Protein AF-A0A8I2FWK8-F1 (afdb_monomer)

Nearest PDB structures (foldseek):
  9co0-assembly1_B  TM=8.528E-01  e=1.346E-02  Escherichia coli
  8r8b-assembly10_JJJ  TM=8.259E-01  e=5.048E-02  Saccharomyces cerevisiae
  7s23-assembly2_B  TM=6.814E-01  e=5.955E-02  Schizosaccharomyces pombe
  7s23-assembly1_A  TM=6.594E-01  e=4.521E-02  Schizosaccharomyces pombe
  7n61-assembly1_0S  TM=8.180E-01  e=6.357E-01  Chlamydomonas reinhardtii

Sequence (77 aa):
MIRGESIISGPVVLRDRAAVVGMRDGKIRFYKLNSLSVQDESPVFGSNEKVQTLAAFKDMIAASNHKGKVKLLKIIN

pLDDT: mean 84.97, std 13.19, range [35.0, 97.12]

Radius of gyration: 11.68 Å; Cα contacts (8 Å, |Δi|>4): 185; chains: 1; bounding box: 25×31×29 Å

Secondary structure (DSSP, 8-state):
--TT--B-SPPEEETTTEEEEEBTTSEEEEE-TTT--EEEEEE-S-TT--EEEEEEETTEEEEEETTS-EEEEE---

Structure (mmCIF, N/CA/C/O backbone):
data_AF-A0A8I2FWK8-F1
#
_entry.id   AF-A0A8I2FWK8-F1
#
loop_
_atom_site.group_PDB
_atom_site.id
_atom_site.type_symbol
_atom_site.label_atom_id
_atom_site.label_alt_id
_atom_site.label_comp_id
_atom_site.label_asym_id
_atom_site.label_entity_id
_atom_site.label_seq_id
_atom_site.pdbx_PDB_ins_code
_atom_site.Cartn_x
_atom_site.Cartn_y
_atom_site.Cartn_z
_atom_site.occupancy
_atom_site.B_iso_or_equiv
_atom_site.auth_seq_id
_atom_site.auth_comp_id
_atom_site.auth_asym_id
_atom_site.auth_atom_id
_atom_site.pdbx_PDB_model_num
ATOM 1 N N . MET A 1 1 ? -2.444 22.340 -7.909 1.00 35.00 1 MET A N 1
ATOM 2 C CA . MET A 1 1 ? -2.099 21.261 -8.864 1.00 35.00 1 MET A CA 1
ATOM 3 C C . MET A 1 1 ? -0.869 20.545 -8.314 1.00 35.00 1 MET A C 1
ATOM 5 O O . MET A 1 1 ? 0.222 21.089 -8.417 1.00 35.00 1 MET A O 1
ATOM 9 N N . ILE A 1 2 ? -1.022 19.408 -7.628 1.00 42.62 2 ILE A N 1
ATOM 10 C CA . ILE A 1 2 ? 0.126 18.726 -7.009 1.00 42.62 2 ILE A CA 1
ATOM 11 C C . ILE A 1 2 ? 0.814 17.866 -8.078 1.00 42.62 2 ILE A C 1
ATOM 13 O O . ILE A 1 2 ? 0.440 16.721 -8.329 1.00 42.62 2 ILE A O 1
ATOM 17 N N . ARG A 1 3 ? 1.788 18.453 -8.783 1.0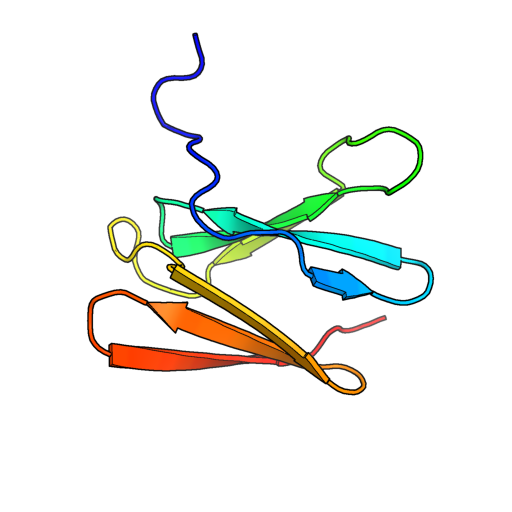0 42.16 3 ARG A N 1
ATOM 18 C CA . ARG A 1 3 ? 2.659 17.730 -9.720 1.00 42.16 3 ARG A CA 1
ATOM 19 C C . ARG A 1 3 ? 3.597 16.828 -8.911 1.00 42.16 3 ARG A C 1
ATOM 21 O O . ARG A 1 3 ? 4.612 17.294 -8.419 1.00 42.16 3 ARG A O 1
ATOM 28 N N . GLY A 1 4 ? 3.242 15.552 -8.769 1.00 49.06 4 GLY A N 1
ATOM 29 C CA . GLY A 1 4 ? 4.101 14.526 -8.158 1.00 49.06 4 GLY A CA 1
ATOM 30 C C . GLY A 1 4 ? 3.351 13.487 -7.324 1.00 49.06 4 GLY A C 1
ATOM 31 O O . GLY A 1 4 ? 3.798 12.351 -7.218 1.00 49.06 4 GLY A O 1
ATOM 32 N N . GLU A 1 5 ? 2.168 13.830 -6.814 1.00 61.88 5 GLU A N 1
ATOM 33 C CA . GLU A 1 5 ? 1.445 13.028 -5.819 1.00 61.88 5 GLU A CA 1
ATOM 34 C C . GLU A 1 5 ? 0.244 12.289 -6.408 1.00 61.88 5 GLU A C 1
ATOM 36 O O . GLU A 1 5 ? -0.889 12.405 -5.946 1.00 61.88 5 GLU A O 1
ATOM 41 N N . SER A 1 6 ? 0.465 11.535 -7.480 1.00 72.44 6 SER A N 1
ATOM 42 C CA . SER A 1 6 ? -0.603 10.685 -7.999 1.00 72.44 6 SER A CA 1
ATOM 43 C C . SER A 1 6 ? -0.734 9.445 -7.117 1.00 72.44 6 SER A C 1
ATOM 45 O O . SER A 1 6 ? 0.181 8.617 -7.075 1.00 72.44 6 SER A O 1
ATOM 47 N N . ILE A 1 7 ? -1.882 9.314 -6.449 1.00 70.31 7 ILE A N 1
ATOM 48 C CA . ILE A 1 7 ? -2.367 8.025 -5.953 1.00 70.31 7 ILE A CA 1
ATOM 49 C C . ILE A 1 7 ? -2.592 7.140 -7.177 1.00 70.31 7 ILE A C 1
ATOM 51 O O . ILE A 1 7 ? -3.241 7.555 -8.138 1.00 70.31 7 ILE A O 1
ATOM 55 N N . ILE A 1 8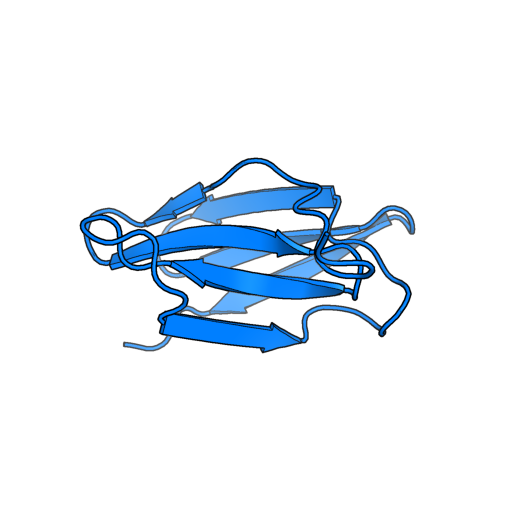 ? -2.009 5.947 -7.171 1.00 76.12 8 ILE A N 1
ATOM 56 C CA . ILE A 1 8 ? -2.031 5.042 -8.332 1.00 76.12 8 ILE A CA 1
ATOM 57 C C . ILE A 1 8 ? -2.589 3.659 -8.009 1.00 76.12 8 ILE A C 1
ATOM 59 O O . ILE A 1 8 ? -2.861 2.890 -8.925 1.00 76.12 8 ILE A O 1
ATOM 63 N N . SER A 1 9 ? -2.778 3.349 -6.729 1.00 77.69 9 SER A N 1
ATOM 64 C CA . SER A 1 9 ? -3.480 2.153 -6.276 1.00 77.69 9 SER A CA 1
ATOM 65 C C . SER A 1 9 ? -4.570 2.529 -5.282 1.00 77.69 9 SER A C 1
ATOM 67 O O . SER A 1 9 ? -4.424 3.480 -4.510 1.00 77.69 9 SER A O 1
ATOM 69 N N . GLY A 1 10 ? -5.684 1.796 -5.355 1.00 76.44 10 GLY A N 1
ATOM 70 C CA . GLY A 1 10 ? -6.827 1.986 -4.469 1.00 76.44 10 GLY A CA 1
ATOM 71 C C . GLY A 1 10 ? -6.463 1.746 -3.000 1.00 76.44 10 GLY A C 1
ATOM 72 O O . GLY A 1 10 ? -5.482 1.052 -2.713 1.00 76.44 10 GLY A O 1
ATOM 73 N N . PRO A 1 11 ? -7.234 2.327 -2.069 1.00 87.25 11 PRO A N 1
ATOM 74 C CA . PRO A 1 11 ? -6.937 2.215 -0.655 1.00 87.25 11 PRO A CA 1
ATOM 75 C C . PRO A 1 11 ? -7.149 0.784 -0.153 1.00 87.25 11 PRO A C 1
ATOM 77 O O . PRO A 1 11 ? -8.145 0.142 -0.483 1.00 87.25 11 PRO A O 1
ATOM 80 N N . VAL A 1 12 ? -6.260 0.320 0.724 1.00 89.88 12 VAL A N 1
ATOM 81 C CA . VAL A 1 12 ? -6.579 -0.755 1.672 1.00 89.88 12 VAL A CA 1
ATOM 82 C C . VAL A 1 12 ? -6.940 -0.127 3.012 1.00 89.88 12 VAL A C 1
ATOM 84 O O . VAL A 1 12 ? -6.256 0.782 3.483 1.00 89.88 12 VAL A O 1
ATOM 87 N N . VAL A 1 13 ? -8.036 -0.581 3.616 1.00 87.38 13 VAL A N 1
ATOM 88 C CA . VAL A 1 13 ? -8.513 -0.062 4.902 1.00 87.38 13 VAL A CA 1
ATOM 89 C C . VAL A 1 13 ? -8.067 -1.005 6.008 1.00 87.38 13 VAL A C 1
ATOM 91 O O . VAL A 1 13 ? -8.439 -2.178 6.033 1.00 87.38 13 VAL A O 1
ATOM 94 N N . LEU A 1 14 ? -7.258 -0.488 6.927 1.00 83.88 14 LEU A N 1
ATOM 95 C CA . LEU A 1 14 ? -6.876 -1.196 8.141 1.00 83.88 14 LEU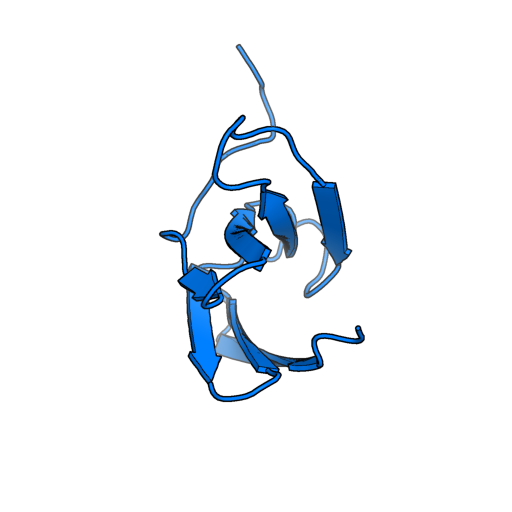 A CA 1
ATOM 96 C C . LEU A 1 14 ? -7.946 -0.938 9.196 1.00 83.88 14 LEU A C 1
ATOM 98 O O . LEU A 1 14 ? -8.246 0.224 9.463 1.00 83.88 14 LEU A O 1
ATOM 102 N N . ARG A 1 15 ? -8.476 -2.030 9.768 1.00 73.00 15 ARG A N 1
ATOM 103 C CA . ARG A 1 15 ? -9.740 -2.145 10.525 1.00 73.00 15 ARG A CA 1
ATOM 104 C C . ARG A 1 15 ? -10.144 -0.917 11.363 1.00 73.00 15 ARG A C 1
ATOM 106 O O . ARG A 1 15 ? -11.315 -0.583 11.315 1.00 73.00 15 ARG A O 1
ATOM 113 N N . ASP A 1 16 ? -9.200 -0.211 12.004 1.00 66.94 16 ASP A N 1
ATOM 114 C CA . ASP A 1 16 ? -9.473 0.983 12.833 1.00 66.94 16 ASP A CA 1
ATOM 115 C C . ASP A 1 16 ? -8.409 2.103 12.744 1.00 66.94 16 ASP A C 1
ATOM 117 O O . ASP A 1 16 ? -8.320 2.946 13.634 1.00 66.94 16 ASP A O 1
ATOM 121 N N . ARG A 1 17 ? -7.514 2.090 11.744 1.00 67.88 17 ARG A N 1
ATOM 122 C CA . ARG A 1 17 ? -6.241 2.845 11.853 1.00 67.88 17 ARG A CA 1
ATOM 123 C C . ARG A 1 17 ? -6.023 3.847 10.740 1.00 67.88 17 ARG A C 1
ATOM 125 O O . ARG A 1 17 ? -5.841 5.033 10.997 1.00 67.88 17 ARG A O 1
ATOM 132 N N . ALA A 1 18 ? -6.021 3.356 9.508 1.00 80.31 18 ALA A N 1
ATOM 133 C CA . ALA A 1 18 ? -5.668 4.163 8.360 1.00 80.31 18 ALA A CA 1
ATOM 134 C C . ALA A 1 18 ? -6.206 3.563 7.063 1.00 80.31 18 ALA A C 1
ATOM 136 O O . ALA A 1 18 ? -6.282 2.340 6.909 1.00 80.31 18 ALA A O 1
ATOM 137 N N . ALA A 1 19 ? -6.504 4.440 6.109 1.00 83.06 19 ALA A N 1
ATOM 138 C CA . ALA A 1 19 ? -6.501 4.068 4.704 1.00 83.06 19 ALA A CA 1
ATOM 139 C C . ALA A 1 19 ? -5.060 4.156 4.189 1.00 83.06 19 ALA A C 1
ATOM 141 O O . ALA A 1 19 ? -4.383 5.160 4.413 1.00 83.06 19 ALA A O 1
ATOM 142 N N . VAL A 1 20 ? -4.587 3.113 3.512 1.00 89.06 20 VAL A N 1
ATOM 143 C CA . VAL A 1 20 ? -3.244 3.081 2.927 1.00 89.06 20 VAL A CA 1
ATOM 144 C C . VAL A 1 20 ? -3.349 3.082 1.420 1.00 89.06 20 VAL A C 1
ATOM 146 O O . VAL A 1 20 ? -4.057 2.252 0.855 1.00 89.06 20 VAL A O 1
ATOM 149 N N . VAL A 1 21 ? -2.625 3.986 0.772 1.00 91.94 21 VAL A N 1
ATOM 150 C CA . VAL A 1 21 ? -2.581 4.100 -0.689 1.00 91.94 21 VAL A CA 1
ATOM 151 C C . VAL A 1 21 ? -1.151 3.980 -1.187 1.00 91.94 21 VAL A C 1
ATOM 153 O O . VAL A 1 21 ? -0.204 4.390 -0.510 1.00 91.94 21 VAL A O 1
ATOM 156 N N . GLY A 1 22 ? -0.987 3.418 -2.380 1.00 92.31 22 GLY A N 1
ATOM 157 C CA . GLY A 1 22 ? 0.302 3.353 -3.049 1.00 92.31 22 GLY A CA 1
ATOM 158 C C . GLY A 1 22 ? 0.518 4.547 -3.970 1.00 92.31 22 GLY A C 1
ATOM 159 O O . GLY A 1 22 ? -0.385 4.982 -4.695 1.00 92.31 22 GLY A O 1
ATOM 160 N N . MET A 1 23 ? 1.746 5.051 -3.946 1.00 92.94 23 MET A N 1
ATOM 161 C CA .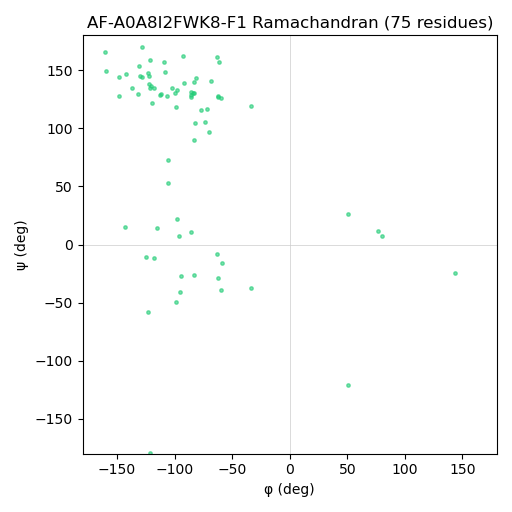 MET A 1 23 ? 2.147 6.286 -4.601 1.00 92.94 23 MET A CA 1
ATOM 162 C C . MET A 1 23 ? 3.043 6.023 -5.813 1.00 92.94 23 MET A C 1
ATOM 164 O O . MET A 1 23 ? 3.718 4.992 -5.939 1.00 92.94 23 MET A O 1
ATOM 168 N N . ARG A 1 24 ? 3.066 6.999 -6.727 1.00 91.81 24 ARG A N 1
ATOM 169 C CA . ARG A 1 24 ? 3.895 6.961 -7.940 1.00 91.81 24 ARG A CA 1
ATOM 170 C C . ARG A 1 24 ? 5.399 6.909 -7.648 1.00 91.81 24 ARG A C 1
ATOM 172 O O . ARG A 1 24 ? 6.135 6.343 -8.454 1.00 91.81 24 ARG A O 1
ATOM 179 N N . ASP A 1 25 ? 5.829 7.466 -6.523 1.00 91.50 25 ASP A N 1
ATOM 180 C CA . ASP A 1 25 ? 7.226 7.564 -6.090 1.00 91.50 25 ASP A CA 1
ATOM 181 C C . ASP A 1 25 ? 7.732 6.321 -5.332 1.00 91.50 25 ASP A C 1
ATOM 183 O O . ASP A 1 25 ? 8.804 6.344 -4.734 1.00 91.50 25 ASP A O 1
ATOM 187 N N . GLY A 1 26 ? 6.967 5.225 -5.343 1.00 93.44 26 GLY A N 1
ATOM 188 C CA . GLY A 1 26 ? 7.355 3.978 -4.683 1.00 93.44 26 GLY A CA 1
ATOM 189 C C . GLY A 1 26 ? 7.103 3.957 -3.178 1.00 93.44 26 GLY A C 1
ATOM 190 O O . GLY A 1 26 ? 7.489 2.992 -2.513 1.00 93.44 26 GLY A O 1
ATOM 191 N N . LYS A 1 27 ? 6.433 4.976 -2.635 1.00 93.81 27 LYS A N 1
ATOM 192 C CA . LYS A 1 27 ? 5.998 5.005 -1.240 1.00 93.81 27 LYS A CA 1
ATOM 193 C C . LYS A 1 27 ? 4.578 4.478 -1.073 1.00 93.81 27 LYS A C 1
ATOM 195 O O . LYS A 1 27 ? 3.783 4.432 -2.015 1.00 93.81 27 LYS A O 1
ATOM 200 N N . ILE A 1 28 ? 4.251 4.127 0.161 1.00 92.69 28 ILE A N 1
ATOM 201 C CA . ILE A 1 28 ? 2.871 4.055 0.639 1.00 92.69 28 ILE A CA 1
ATOM 202 C C . ILE A 1 28 ? 2.617 5.207 1.603 1.00 92.69 28 ILE A C 1
ATOM 204 O O . ILE A 1 28 ? 3.531 5.633 2.310 1.00 92.69 28 ILE A O 1
ATOM 208 N N . ARG A 1 29 ? 1.380 5.698 1.641 1.00 91.06 29 ARG A N 1
ATOM 209 C CA . ARG A 1 29 ? 0.940 6.733 2.583 1.00 91.06 29 ARG A CA 1
ATOM 210 C C . ARG A 1 29 ? -0.220 6.231 3.417 1.00 91.06 29 ARG A C 1
ATOM 212 O O . ARG A 1 29 ? -1.141 5.619 2.879 1.00 91.06 29 ARG A O 1
ATOM 219 N N . PHE A 1 30 ? -0.173 6.537 4.704 1.00 90.25 30 PHE A N 1
ATOM 220 C CA . PHE A 1 30 ? -1.208 6.237 5.681 1.00 90.25 30 PHE A CA 1
ATOM 221 C C . PHE A 1 30 ? -2.040 7.493 5.911 1.00 90.25 30 PHE A C 1
ATOM 223 O O . PHE A 1 30 ? -1.496 8.566 6.160 1.00 90.25 30 PHE A O 1
ATOM 230 N N . TYR A 1 31 ? -3.358 7.363 5.833 1.00 88.50 31 TYR A N 1
ATOM 231 C CA . TYR A 1 31 ? -4.309 8.455 6.001 1.00 88.50 31 TYR A CA 1
ATOM 232 C C . TYR A 1 31 ? -5.212 8.193 7.197 1.00 88.50 31 TYR A C 1
ATOM 234 O O . TYR A 1 31 ? -5.787 7.109 7.307 1.00 88.50 31 TYR A O 1
ATOM 242 N N . LYS A 1 32 ? -5.416 9.209 8.041 1.00 87.88 32 LYS A N 1
ATOM 243 C CA . LYS A 1 32 ? -6.469 9.167 9.065 1.00 87.88 32 LYS A CA 1
ATOM 244 C C . LYS A 1 32 ? -7.830 9.054 8.379 1.00 87.88 32 LYS A C 1
ATOM 246 O O . LYS A 1 32 ? -8.153 9.888 7.536 1.00 87.88 32 LYS A O 1
ATOM 251 N N . LEU A 1 33 ? -8.643 8.075 8.773 1.00 82.69 33 LEU A N 1
ATOM 252 C CA . LEU A 1 33 ? -9.945 7.817 8.136 1.00 82.69 33 LEU A CA 1
ATOM 253 C C . LEU A 1 33 ? -10.893 9.023 8.217 1.00 82.69 33 LEU A C 1
ATOM 255 O O . LEU A 1 33 ? -11.575 9.337 7.249 1.00 82.69 33 LEU A O 1
ATOM 259 N N . ASN A 1 34 ? -10.887 9.728 9.348 1.00 84.12 34 ASN A N 1
ATOM 260 C CA . ASN A 1 34 ? -11.896 10.749 9.640 1.00 84.12 34 ASN A CA 1
ATOM 261 C C . ASN A 1 34 ? -11.584 12.108 8.998 1.00 84.12 34 ASN A C 1
ATOM 263 O O . ASN A 1 34 ? -12.489 12.903 8.776 1.00 84.12 34 ASN A O 1
ATOM 267 N N . SER A 1 35 ? -10.307 12.398 8.741 1.00 83.88 35 SER A N 1
ATOM 268 C CA . SER A 1 35 ? -9.852 13.698 8.230 1.00 83.88 35 SER A CA 1
ATOM 269 C C . SER A 1 35 ? -9.196 13.617 6.857 1.00 83.88 35 SER A C 1
ATOM 271 O O . SER A 1 35 ? -8.920 14.657 6.266 1.00 83.88 35 SER A O 1
ATOM 273 N N . LEU A 1 36 ? -8.882 12.408 6.374 1.00 80.88 36 LEU A N 1
ATOM 274 C CA . LEU A 1 36 ? -8.090 12.165 5.163 1.00 80.88 36 LEU A CA 1
ATOM 275 C C . LEU A 1 36 ? -6.768 12.951 5.141 1.00 80.88 36 LEU A C 1
ATOM 277 O O . LEU A 1 36 ? -6.212 13.245 4.085 1.00 80.88 36 LEU A O 1
ATOM 281 N N . SER A 1 37 ? -6.238 13.280 6.320 1.00 87.00 37 SER A N 1
ATOM 282 C CA . SER A 1 37 ? -4.906 13.854 6.467 1.00 87.00 37 SER A CA 1
ATOM 283 C C . SER A 1 37 ? -3.871 12.735 6.461 1.00 87.00 37 SER A C 1
ATOM 285 O O . SER A 1 37 ? -4.085 11.704 7.110 1.00 87.00 37 SER A O 1
ATOM 287 N N . VAL A 1 38 ? -2.737 12.964 5.799 1.00 87.69 38 VAL A N 1
ATOM 288 C CA . VAL A 1 38 ? -1.585 12.055 5.862 1.00 87.69 38 VAL A CA 1
ATOM 289 C C . VAL A 1 38 ? -1.118 11.952 7.316 1.00 87.69 38 VAL A C 1
ATOM 291 O O . VAL A 1 38 ? -0.895 12.964 7.978 1.00 87.69 38 VAL A O 1
ATOM 294 N N . GLN A 1 39 ? -1.034 10.727 7.818 1.00 88.81 39 GLN A N 1
ATOM 295 C CA . GLN A 1 39 ? -0.513 10.391 9.137 1.00 88.81 39 GLN A CA 1
ATOM 296 C C . GLN A 1 39 ? 0.961 10.005 9.062 1.00 88.81 39 GLN A C 1
ATOM 298 O O . GLN A 1 39 ? 1.723 10.392 9.941 1.00 88.81 39 GLN A O 1
ATOM 303 N N . ASP A 1 40 ? 1.334 9.237 8.036 1.00 89.94 40 ASP A N 1
ATOM 304 C CA . ASP A 1 40 ? 2.683 8.701 7.868 1.00 89.94 40 ASP A CA 1
ATOM 305 C C . ASP A 1 40 ? 2.943 8.283 6.408 1.00 89.94 40 ASP A C 1
ATOM 307 O O . ASP A 1 40 ? 2.007 8.129 5.611 1.00 89.94 40 ASP A O 1
ATOM 311 N N . GLU A 1 41 ? 4.207 8.058 6.058 1.00 90.50 41 GLU A N 1
ATOM 312 C CA . GLU A 1 41 ? 4.627 7.488 4.782 1.00 90.50 41 GLU A CA 1
ATOM 313 C C . GLU A 1 41 ? 5.814 6.533 4.927 1.00 90.50 41 GLU A C 1
ATOM 315 O O . GLU A 1 41 ? 6.711 6.731 5.738 1.00 90.50 41 GLU A O 1
ATOM 320 N N . SER A 1 42 ? 5.848 5.493 4.092 1.00 91.06 42 SER A N 1
ATOM 321 C CA . SER A 1 42 ? 6.931 4.509 4.112 1.00 91.06 42 SER A CA 1
ATOM 322 C C . SER A 1 42 ? 7.478 4.250 2.708 1.00 91.06 42 SER A C 1
ATOM 324 O O . SER A 1 42 ? 6.691 3.977 1.790 1.00 91.06 42 SER A O 1
ATOM 326 N N . PRO A 1 43 ? 8.809 4.316 2.501 1.00 93.56 43 PRO A N 1
ATOM 327 C CA . PRO A 1 43 ? 9.418 3.935 1.237 1.00 93.56 43 PRO A CA 1
ATOM 328 C C . PRO A 1 43 ? 9.363 2.416 1.068 1.00 93.56 43 PRO A C 1
ATOM 330 O O . PRO A 1 43 ? 9.986 1.661 1.813 1.00 93.56 43 PRO A O 1
ATOM 333 N N . VAL A 1 44 ? 8.641 1.956 0.047 1.00 94.81 44 VAL A N 1
ATOM 334 C CA . VAL A 1 44 ? 8.529 0.527 -0.258 1.00 94.81 44 VAL A CA 1
ATOM 335 C C . VAL A 1 44 ? 9.488 0.153 -1.378 1.00 94.81 44 VAL A C 1
ATOM 337 O O . VAL A 1 44 ? 10.278 -0.784 -1.251 1.00 94.81 44 VAL A O 1
ATOM 340 N N . PHE A 1 45 ? 9.469 0.905 -2.471 1.00 95.81 45 PHE A N 1
ATOM 341 C CA . PHE A 1 45 ? 10.314 0.692 -3.641 1.00 95.81 45 PHE A CA 1
ATOM 342 C C . PHE A 1 45 ? 11.172 1.929 -3.943 1.00 95.81 45 PHE A C 1
ATOM 344 O O . PHE A 1 45 ? 11.141 2.915 -3.213 1.00 95.81 45 PHE A O 1
ATOM 351 N N . GLY A 1 46 ? 11.983 1.860 -5.004 1.00 93.44 46 GLY A N 1
ATOM 352 C CA . GLY A 1 46 ? 12.761 3.014 -5.465 1.00 93.44 46 GLY A CA 1
ATOM 353 C C . GLY A 1 46 ? 11.872 4.173 -5.939 1.00 93.44 46 GLY A C 1
ATOM 354 O O . GLY A 1 46 ? 10.718 3.964 -6.304 1.00 93.44 46 GLY A O 1
ATOM 355 N N . SER A 1 47 ? 12.436 5.380 -6.017 1.00 87.25 47 SER A N 1
ATOM 356 C CA . SER A 1 47 ? 11.721 6.644 -6.291 1.00 87.25 47 SER A CA 1
ATOM 357 C C . SER A 1 47 ? 10.938 6.715 -7.612 1.00 87.25 47 SER A C 1
ATOM 359 O O . SER A 1 47 ? 10.084 7.578 -7.776 1.00 87.25 47 SER A O 1
ATOM 361 N N . ASN A 1 48 ? 11.198 5.811 -8.559 1.00 87.38 48 ASN A N 1
ATOM 362 C CA . ASN A 1 48 ? 10.467 5.689 -9.827 1.00 87.38 48 ASN A CA 1
ATOM 363 C C . ASN A 1 48 ? 9.710 4.354 -9.947 1.00 87.38 48 ASN A C 1
ATOM 365 O O . ASN A 1 48 ? 9.285 3.957 -11.032 1.00 87.38 48 ASN A O 1
ATOM 369 N N . GLU A 1 49 ? 9.550 3.628 -8.842 1.00 94.12 49 GLU A N 1
ATOM 370 C CA . GLU A 1 49 ? 8.936 2.304 -8.780 1.00 94.12 49 GLU A CA 1
ATOM 371 C C . GLU A 1 49 ? 7.531 2.350 -8.174 1.00 94.12 49 GLU A C 1
ATOM 373 O O . GLU A 1 49 ? 7.291 1.880 -7.069 1.00 94.12 49 GLU A O 1
ATOM 378 N N . LYS A 1 50 ? 6.595 2.882 -8.962 1.00 93.12 50 LYS A N 1
ATOM 379 C CA . LYS A 1 50 ? 5.146 2.951 -8.709 1.00 93.12 50 LYS A CA 1
ATOM 380 C C . LYS A 1 50 ? 4.574 1.750 -7.936 1.00 93.12 50 LYS A C 1
ATOM 382 O O . LYS A 1 50 ? 4.584 0.642 -8.475 1.00 93.12 50 LYS A O 1
ATOM 387 N N . VAL A 1 51 ? 3.989 1.990 -6.759 1.00 94.56 51 VAL A N 1
ATOM 388 C CA . VAL A 1 51 ? 3.193 0.990 -6.020 1.00 94.56 51 VAL A CA 1
ATOM 389 C C . VAL A 1 51 ? 1.840 0.790 -6.708 1.00 94.56 51 VAL A C 1
ATOM 391 O O . VAL A 1 51 ? 0.953 1.637 -6.625 1.00 94.56 51 VAL A O 1
ATOM 394 N N . GLN A 1 52 ? 1.6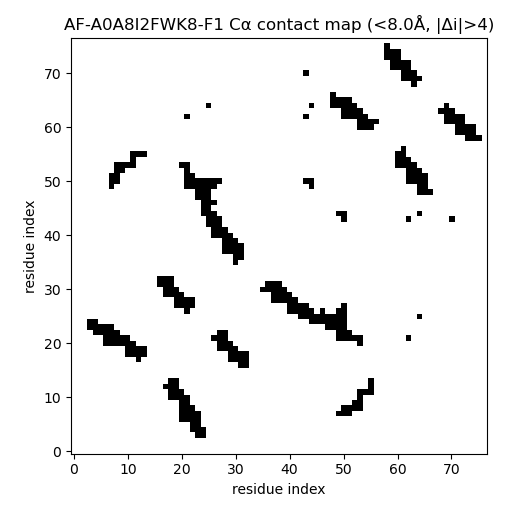78 -0.330 -7.403 1.00 93.56 52 GLN A N 1
ATOM 395 C CA . GLN A 1 52 ? 0.554 -0.566 -8.309 1.00 93.56 52 GLN A CA 1
ATOM 396 C C . GLN A 1 52 ? -0.614 -1.308 -7.663 1.00 93.56 52 GLN A C 1
ATOM 398 O O . GLN A 1 52 ? -1.761 -1.142 -8.076 1.00 93.56 52 GLN A O 1
ATOM 403 N N . THR A 1 53 ? -0.356 -2.122 -6.645 1.00 93.69 53 THR A N 1
ATOM 404 C CA . THR A 1 53 ? -1.414 -2.834 -5.923 1.00 93.69 53 THR A CA 1
ATOM 405 C C . THR A 1 53 ? -1.018 -3.012 -4.470 1.00 93.69 53 THR A C 1
ATOM 407 O O . THR A 1 53 ? 0.157 -3.233 -4.163 1.00 93.69 53 THR A O 1
ATOM 410 N N . LEU A 1 54 ? -2.019 -2.929 -3.600 1.00 94.38 54 LEU A N 1
ATOM 411 C CA . LEU A 1 54 ? -1.916 -3.183 -2.175 1.00 94.38 54 LEU A CA 1
ATOM 412 C C . LEU A 1 54 ? -2.889 -4.293 -1.779 1.00 94.38 54 LEU A C 1
ATOM 414 O O . LEU A 1 54 ? -4.000 -4.365 -2.299 1.00 94.38 54 LEU A O 1
ATOM 418 N N . ALA A 1 55 ? -2.483 -5.121 -0.825 1.00 92.19 55 ALA A N 1
ATOM 419 C CA . ALA A 1 55 ? -3.362 -6.029 -0.103 1.00 92.19 55 ALA A CA 1
ATOM 420 C C . ALA A 1 55 ? -3.004 -5.979 1.383 1.00 92.19 55 ALA A C 1
ATOM 422 O O . ALA A 1 55 ? -1.827 -6.018 1.738 1.00 92.19 55 ALA A O 1
ATOM 423 N N . ALA A 1 56 ? -4.009 -5.892 2.249 1.00 89.50 56 ALA A N 1
ATOM 424 C CA . ALA A 1 56 ? -3.819 -5.953 3.692 1.00 89.50 56 ALA A CA 1
ATOM 425 C C . ALA A 1 56 ? -4.215 -7.339 4.207 1.00 89.50 56 ALA A C 1
ATOM 427 O O . ALA A 1 56 ? -5.260 -7.871 3.834 1.00 89.50 56 ALA A O 1
ATOM 428 N N . PHE A 1 57 ? -3.390 -7.919 5.073 1.00 86.75 57 PHE A N 1
ATOM 429 C CA . PHE A 1 57 ? -3.681 -9.185 5.737 1.00 86.75 57 PHE A CA 1
ATOM 430 C C . PHE A 1 57 ? -3.041 -9.192 7.125 1.00 86.75 57 PHE A C 1
ATOM 432 O O . PHE A 1 57 ? -1.851 -8.929 7.269 1.00 86.75 57 PHE A O 1
ATOM 439 N N . LYS A 1 58 ? -3.833 -9.500 8.159 1.00 85.12 58 LYS A N 1
ATOM 440 C CA . LYS A 1 58 ? -3.401 -9.432 9.567 1.00 85.12 58 LYS A CA 1
ATOM 441 C C . LYS A 1 58 ? -2.758 -8.069 9.899 1.00 85.12 58 LYS A C 1
ATOM 443 O O . LYS A 1 58 ? -3.411 -7.040 9.766 1.00 85.12 58 LYS A O 1
ATOM 448 N N . ASP A 1 59 ? -1.505 -8.080 10.336 1.00 86.06 59 ASP A N 1
ATOM 449 C CA . ASP A 1 59 ? -0.649 -6.947 10.682 1.00 86.06 59 ASP A CA 1
ATOM 450 C C . ASP A 1 59 ? 0.306 -6.570 9.539 1.00 86.06 59 ASP A C 1
ATOM 452 O O . ASP A 1 59 ? 1.349 -5.962 9.771 1.00 86.06 59 ASP A O 1
ATOM 456 N N . MET A 1 60 ? -0.022 -6.941 8.299 1.00 90.19 60 MET A N 1
ATOM 457 C CA . MET A 1 60 ? 0.853 -6.756 7.150 1.00 90.19 60 MET A CA 1
ATOM 458 C C . MET A 1 60 ? 0.160 -6.101 5.961 1.00 90.19 60 MET A C 1
ATOM 460 O O . MET A 1 60 ? -1.046 -6.237 5.735 1.00 90.19 60 MET A O 1
ATOM 464 N N . ILE A 1 61 ? 0.981 -5.436 5.154 1.00 92.31 61 ILE A N 1
ATO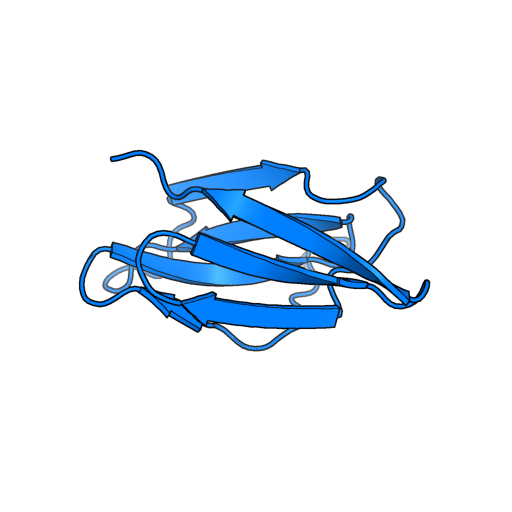M 465 C CA . ILE A 1 61 ? 0.624 -4.916 3.840 1.00 92.31 61 ILE A CA 1
ATOM 466 C C . ILE A 1 61 ? 1.544 -5.571 2.816 1.00 92.31 61 ILE A C 1
ATOM 468 O O . ILE A 1 61 ? 2.764 -5.431 2.892 1.00 92.31 61 ILE A O 1
ATOM 472 N N . ALA A 1 62 ? 0.965 -6.265 1.843 1.00 94.62 62 ALA A N 1
ATOM 473 C CA . ALA A 1 62 ? 1.653 -6.604 0.609 1.00 94.62 62 ALA A CA 1
ATOM 474 C C . ALA A 1 62 ? 1.519 -5.443 -0.370 1.00 94.62 62 ALA A C 1
ATOM 476 O O . ALA A 1 62 ? 0.414 -4.987 -0.659 1.00 94.62 62 ALA A O 1
ATOM 477 N N . ALA A 1 63 ? 2.646 -5.003 -0.910 1.00 95.38 63 ALA A N 1
ATOM 478 C CA . ALA A 1 63 ? 2.715 -4.021 -1.974 1.00 95.38 63 ALA A CA 1
ATOM 479 C C . ALA A 1 63 ? 3.413 -4.640 -3.180 1.00 95.38 63 ALA A C 1
ATOM 481 O O . ALA A 1 63 ? 4.444 -5.299 -3.033 1.00 95.38 63 ALA A O 1
ATOM 482 N N . SER A 1 64 ? 2.874 -4.403 -4.372 1.00 96.12 64 SER A N 1
ATOM 483 C CA . SER A 1 64 ? 3.515 -4.782 -5.631 1.00 96.12 64 SER A CA 1
ATOM 484 C C . SER A 1 64 ? 3.747 -3.572 -6.529 1.00 96.12 64 SER A C 1
ATOM 486 O O . SER A 1 64 ? 3.105 -2.529 -6.368 1.00 96.12 64 SER A O 1
ATOM 488 N N . ASN A 1 65 ? 4.684 -3.692 -7.469 1.00 95.69 65 ASN A N 1
ATOM 489 C CA . ASN A 1 65 ? 4.979 -2.645 -8.443 1.00 95.69 65 ASN A CA 1
ATOM 490 C C . ASN A 1 65 ? 4.967 -3.148 -9.892 1.00 95.69 65 ASN A C 1
ATOM 492 O O . ASN A 1 65 ? 4.987 -4.346 -10.166 1.00 95.69 65 ASN A O 1
ATOM 496 N N . HIS A 1 66 ? 5.017 -2.201 -10.829 1.00 89.12 66 HIS A N 1
ATOM 497 C CA . HIS A 1 66 ? 5.034 -2.460 -12.275 1.00 89.12 66 HIS A CA 1
ATOM 498 C C . HIS A 1 66 ? 6.267 -3.230 -12.787 1.00 89.12 66 HIS A C 1
ATOM 500 O O . HIS A 1 66 ? 6.317 -3.588 -13.960 1.00 89.12 66 HIS A O 1
ATOM 506 N N . LYS A 1 67 ? 7.280 -3.458 -11.940 1.00 94.44 67 LYS A N 1
ATOM 507 C CA . LYS A 1 67 ? 8.466 -4.264 -12.264 1.00 94.44 67 LYS A CA 1
ATOM 508 C C . LYS A 1 67 ? 8.337 -5.714 -11.779 1.00 94.44 67 LYS A C 1
ATOM 510 O O . LYS A 1 67 ? 9.323 -6.443 -11.803 1.00 94.44 67 LYS A O 1
ATOM 515 N N . GLY A 1 68 ? 7.165 -6.114 -11.279 1.00 95.12 68 GLY A N 1
ATOM 516 C CA . GLY A 1 68 ? 6.916 -7.461 -10.761 1.00 95.12 68 GLY A CA 1
ATOM 517 C C . GLY A 1 68 ? 7.497 -7.726 -9.369 1.00 95.12 68 GLY A C 1
ATOM 518 O O . GLY A 1 68 ? 7.532 -8.874 -8.938 1.00 95.12 68 GLY A O 1
ATOM 519 N N . LYS A 1 69 ? 7.958 -6.696 -8.642 1.00 97.12 69 LYS A N 1
ATOM 520 C CA . LYS A 1 69 ? 8.439 -6.867 -7.263 1.00 97.12 69 LYS A CA 1
ATOM 521 C C . LYS A 1 69 ? 7.261 -6.889 -6.298 1.00 97.12 69 LYS A C 1
ATOM 523 O O . LYS A 1 69 ? 6.332 -6.097 -6.445 1.00 97.12 69 LYS A O 1
ATOM 528 N N . VAL A 1 70 ? 7.365 -7.722 -5.264 1.00 96.69 70 VAL A N 1
ATOM 529 C CA . VAL A 1 70 ? 6.451 -7.744 -4.116 1.00 96.69 70 VAL A CA 1
ATOM 530 C C . VAL A 1 70 ? 7.254 -7.507 -2.844 1.00 96.69 70 VAL A C 1
ATOM 532 O O . VAL A 1 70 ? 8.320 -8.093 -2.660 1.00 96.69 70 VAL A O 1
ATOM 535 N N . LYS A 1 71 ? 6.752 -6.638 -1.969 1.00 96.12 71 LYS A N 1
ATOM 536 C CA . LYS A 1 71 ? 7.305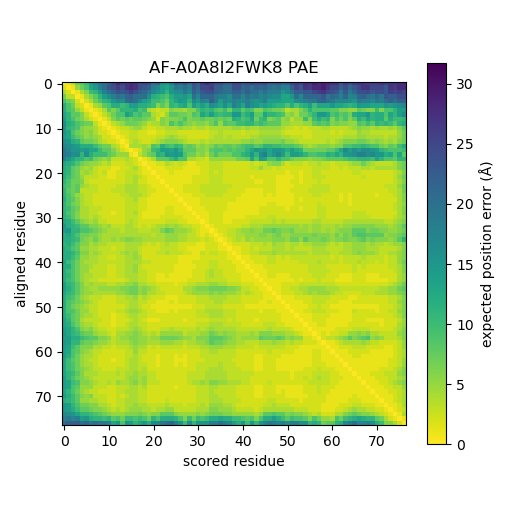 -6.408 -0.635 1.00 96.12 71 LYS A CA 1
ATOM 537 C C . LYS A 1 71 ? 6.213 -6.489 0.412 1.00 96.12 71 LYS A C 1
ATOM 539 O O . LYS A 1 71 ? 5.082 -6.072 0.176 1.00 96.12 71 LYS A O 1
ATOM 544 N N . LEU A 1 72 ? 6.590 -7.017 1.567 1.00 93.75 72 LEU A N 1
ATOM 545 C CA . LEU A 1 72 ? 5.734 -7.119 2.733 1.00 93.75 72 LEU A CA 1
ATOM 546 C C . LEU A 1 72 ? 6.187 -6.099 3.772 1.00 93.75 72 LEU A C 1
ATOM 548 O O . LEU A 1 72 ? 7.364 -6.059 4.128 1.00 93.75 72 LEU A O 1
ATOM 552 N N . LEU A 1 73 ? 5.253 -5.288 4.252 1.00 90.94 73 LEU A N 1
ATOM 553 C CA . LEU A 1 73 ? 5.479 -4.335 5.327 1.00 90.94 73 LEU A CA 1
ATOM 554 C C . LEU A 1 73 ? 4.708 -4.786 6.552 1.00 90.94 73 LEU A C 1
ATOM 556 O O . LEU A 1 73 ? 3.515 -5.068 6.460 1.00 90.94 73 LEU A O 1
ATOM 560 N N . LYS A 1 74 ? 5.394 -4.837 7.692 1.00 88.50 74 LYS A N 1
ATOM 561 C CA . LYS A 1 74 ? 4.756 -5.056 8.984 1.00 88.50 74 LYS A CA 1
ATOM 562 C C . LYS A 1 74 ? 4.237 -3.724 9.513 1.00 88.50 74 LYS A C 1
ATOM 564 O O . LYS A 1 74 ? 4.972 -2.742 9.539 1.00 88.50 74 LYS A O 1
ATOM 569 N N . ILE A 1 75 ? 2.983 -3.707 9.935 1.00 80.94 75 ILE A N 1
ATOM 570 C CA . ILE A 1 75 ? 2.358 -2.572 10.604 1.00 80.94 75 ILE A CA 1
ATOM 571 C C . ILE A 1 75 ? 2.764 -2.669 12.075 1.00 80.94 75 ILE A C 1
ATOM 573 O O . ILE A 1 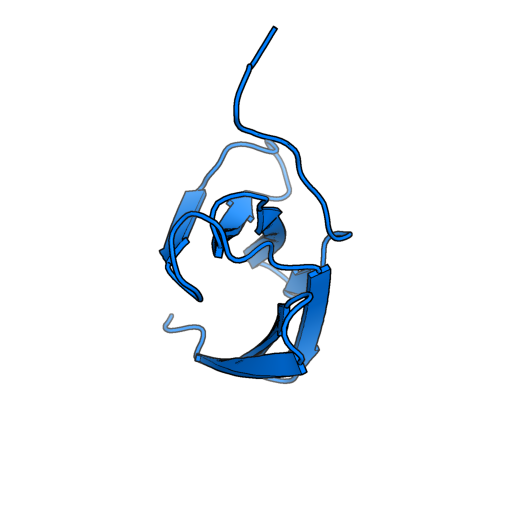75 ? 2.281 -3.538 12.801 1.00 80.94 75 ILE A O 1
ATOM 577 N N . ILE A 1 76 ? 3.703 -1.826 12.497 1.00 67.12 76 ILE A N 1
ATOM 578 C CA . ILE A 1 76 ? 4.129 -1.745 13.898 1.00 67.12 76 ILE A CA 1
ATOM 579 C C . ILE A 1 76 ? 3.170 -0.780 14.610 1.00 67.12 76 ILE A C 1
ATOM 581 O O . ILE A 1 76 ? 2.846 0.272 14.060 1.00 67.12 76 ILE A O 1
ATOM 585 N N . ASN A 1 77 ? 2.653 -1.203 15.768 1.00 56.47 77 ASN A N 1
ATOM 586 C CA . ASN A 1 77 ? 1.744 -0.416 16.610 1.00 56.47 77 ASN A CA 1
ATOM 587 C C . ASN A 1 77 ? 2.477 0.715 17.329 1.00 56.47 77 ASN A C 1
ATOM 589 O O . ASN A 1 77 ? 3.615 0.454 17.782 1.00 56.47 77 ASN A O 1
#

Solvent-accessible surface area (backbone atoms only — not comparable to full-atom values): 4422 Å² total; per-residue (Å²): 132,79,90,74,74,47,76,60,21,71,69,38,76,46,97,88,68,28,38,35,32,21,22,45,46,5,28,36,40,32,20,34,75,92,72,68,43,80,72,48,72,46,81,74,45,55,70,82,37,29,21,50,42,67,48,72,54,96,58,31,36,44,39,29,29,89,85,75,50,76,48,78,44,75,65,80,132

Foldseek 3Di:
DPVFWDQQEAWDDDPQFFTWTWTQQQKIFTADPPPRDT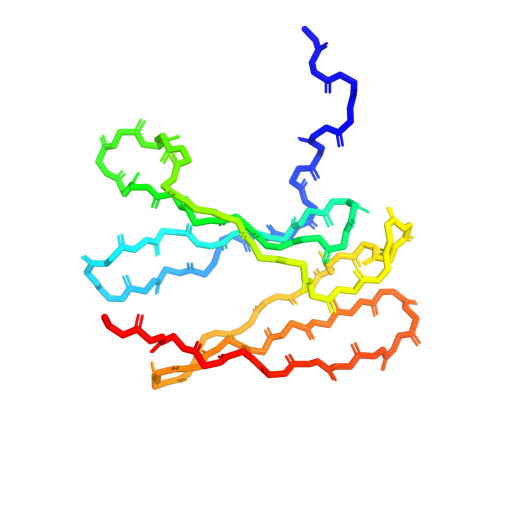PDMDRHDHGRWTFHYWDDDDQWIWTATPVGDIDIDGNDD

Mean predicted aligned error: 5.18 Å